Protein AF-A0A1I4XUY2-F1 (afdb_monomer)

Foldseek 3Di:
DDPPPCVVVVVVVVVVVVVVVVVPPPPPPDDDQPDPPRLLLKDAPPAAPPDDDDPPRDPLNVVLVVPADHDYPPDDPVNRVVRRVSSCVSLVVQVWDKDADPPADPVRNHRIITRHDDPPVPSPPPDDDDDDDD

Nearest PDB structures (foldseek):
  5opz-assembly2_B  TM=4.445E-01  e=5.595E+00  Serratia marcescens
  6i6l-assembly1_B  TM=3.959E-01  e=5.967E+00  Papaver somniferum

Structure (mmCIF, N/CA/C/O backbone):
data_AF-A0A1I4XUY2-F1
#
_entry.id   AF-A0A1I4XUY2-F1
#
loop_
_atom_site.group_PDB
_atom_site.id
_atom_site.type_symbol
_atom_site.label_atom_id
_atom_site.label_alt_id
_atom_site.label_comp_id
_atom_site.label_asym_id
_atom_site.label_entity_id
_atom_site.label_seq_id
_atom_site.pdbx_PDB_ins_code
_atom_site.Cartn_x
_atom_site.Cartn_y
_atom_site.Cartn_z
_atom_site.occupancy
_atom_site.B_iso_or_equiv
_atom_site.auth_seq_id
_atom_site.auth_comp_id
_atom_site.auth_asym_id
_atom_site.auth_atom_id
_atom_site.pdbx_PDB_model_num
ATOM 1 N N . MET A 1 1 ? 61.054 -4.136 -45.890 1.00 41.22 1 MET A N 1
ATOM 2 C CA . MET A 1 1 ? 59.583 -4.195 -46.023 1.00 41.22 1 MET A CA 1
ATOM 3 C C . MET A 1 1 ? 58.984 -4.149 -44.626 1.00 41.22 1 MET A C 1
ATOM 5 O O . MET A 1 1 ? 58.900 -5.176 -43.972 1.00 41.22 1 MET A O 1
ATOM 9 N N . THR A 1 2 ? 58.672 -2.959 -44.117 1.00 45.72 2 THR A N 1
ATOM 10 C CA . THR A 1 2 ? 58.029 -2.781 -42.808 1.00 45.72 2 THR A CA 1
ATOM 11 C C . THR A 1 2 ? 56.551 -2.488 -43.037 1.00 45.72 2 THR A C 1
ATOM 13 O O . THR A 1 2 ? 56.183 -1.469 -43.611 1.00 45.72 2 THR A O 1
ATOM 16 N N . SER A 1 3 ? 55.710 -3.448 -42.653 1.00 52.09 3 SER A N 1
ATOM 17 C CA . SER A 1 3 ? 54.253 -3.369 -42.738 1.00 52.09 3 SER A CA 1
ATOM 18 C C . SER A 1 3 ? 53.730 -2.397 -41.673 1.00 52.09 3 SER A C 1
ATOM 20 O O . SER A 1 3 ? 53.551 -2.765 -40.517 1.00 52.09 3 SER A O 1
ATOM 22 N N . THR A 1 4 ? 53.539 -1.130 -42.043 1.00 57.25 4 THR A N 1
ATOM 23 C CA . THR A 1 4 ? 52.985 -0.057 -41.189 1.00 57.25 4 THR A CA 1
ATOM 24 C C . THR A 1 4 ? 51.478 0.159 -41.394 1.00 57.25 4 THR A C 1
ATOM 26 O O . THR A 1 4 ? 50.910 1.112 -40.868 1.00 57.25 4 THR A O 1
ATOM 29 N N . GLY A 1 5 ? 50.799 -0.728 -42.128 1.00 55.88 5 GLY A N 1
ATOM 30 C CA . GLY A 1 5 ? 49.399 -0.547 -42.539 1.00 55.88 5 GLY A CA 1
ATOM 31 C C . GLY A 1 5 ? 48.328 -0.934 -41.511 1.00 55.88 5 GLY A C 1
ATOM 32 O O . GLY A 1 5 ? 47.151 -0.718 -41.770 1.00 55.88 5 GLY A O 1
ATOM 33 N N . ILE A 1 6 ? 48.698 -1.514 -40.364 1.00 56.50 6 ILE A N 1
ATOM 34 C CA . ILE A 1 6 ? 47.723 -2.090 -39.414 1.00 56.50 6 ILE A CA 1
ATOM 35 C C . ILE A 1 6 ? 47.430 -1.141 -38.239 1.00 56.50 6 ILE A C 1
ATOM 37 O O . ILE A 1 6 ? 46.351 -1.192 -37.657 1.00 56.50 6 ILE A O 1
ATOM 41 N N . LEU A 1 7 ? 48.340 -0.212 -37.926 1.00 54.12 7 LEU A N 1
ATOM 42 C CA . LEU A 1 7 ? 48.258 0.650 -36.740 1.00 54.12 7 LEU A CA 1
ATOM 43 C C . LEU A 1 7 ? 47.060 1.635 -36.694 1.00 54.12 7 LEU A C 1
ATOM 45 O O . LEU A 1 7 ? 46.511 1.809 -35.605 1.00 54.12 7 LEU A O 1
ATOM 49 N N . PRO A 1 8 ? 46.585 2.252 -37.801 1.00 57.47 8 PRO A N 1
ATOM 50 C CA . PRO A 1 8 ? 45.474 3.208 -37.730 1.00 57.47 8 PRO A CA 1
ATOM 51 C C . PRO A 1 8 ? 44.093 2.541 -37.613 1.00 57.47 8 PRO A C 1
ATOM 53 O O . PRO A 1 8 ? 43.115 3.219 -37.313 1.00 57.47 8 PRO A O 1
ATOM 56 N N . LEU A 1 9 ? 43.998 1.222 -37.820 1.00 56.19 9 LEU A N 1
ATOM 57 C CA . LEU A 1 9 ? 42.738 0.469 -37.745 1.00 56.19 9 LEU A CA 1
ATOM 58 C C . LEU A 1 9 ? 42.398 0.009 -36.321 1.00 56.19 9 LEU A C 1
ATOM 60 O O . LEU A 1 9 ? 41.247 -0.307 -36.029 1.00 56.19 9 LEU A O 1
ATOM 64 N N . ILE A 1 10 ? 43.381 0.007 -35.420 1.00 62.19 10 ILE A N 1
ATOM 65 C CA . ILE A 1 10 ? 43.225 -0.491 -34.048 1.00 62.19 10 ILE A CA 1
ATOM 66 C C . ILE A 1 10 ? 42.488 0.542 -33.178 1.00 62.19 10 ILE A C 1
ATOM 68 O O . ILE A 1 10 ? 41.636 0.184 -32.369 1.00 62.19 10 ILE A O 1
ATOM 72 N N . ALA A 1 11 ? 42.758 1.834 -33.383 1.00 65.94 11 ALA A N 1
ATOM 73 C CA . ALA A 1 11 ? 42.144 2.924 -32.626 1.00 65.94 11 ALA A CA 1
ATOM 74 C C . ALA A 1 11 ? 40.607 3.032 -32.789 1.00 65.94 11 ALA A C 1
ATOM 76 O O . ALA A 1 11 ? 39.919 3.061 -31.766 1.00 65.94 11 ALA A O 1
ATOM 77 N N . PRO A 1 12 ? 40.024 3.046 -34.011 1.00 68.25 12 PRO A N 1
ATOM 78 C CA . PRO A 1 12 ? 38.569 3.083 -34.167 1.00 68.25 12 PRO A CA 1
ATOM 79 C C . P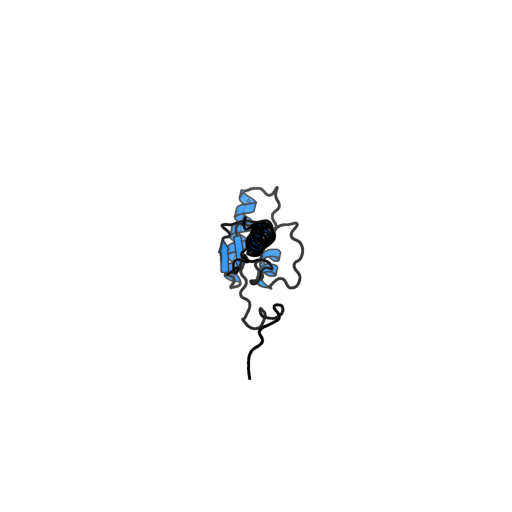RO A 1 12 ? 37.904 1.778 -33.712 1.00 68.25 12 PRO A C 1
ATOM 81 O O . PRO A 1 12 ? 36.771 1.811 -33.241 1.00 68.25 12 PRO A O 1
ATOM 84 N N . LEU A 1 13 ? 38.613 0.645 -33.794 1.00 67.88 13 LEU A N 1
ATOM 85 C CA . LEU A 1 13 ? 38.117 -0.648 -33.328 1.00 67.88 13 LEU A CA 1
ATOM 86 C C . LEU A 1 13 ? 37.980 -0.678 -31.800 1.00 67.88 13 LEU A C 1
ATOM 88 O O . LEU A 1 13 ? 36.933 -1.064 -31.289 1.00 67.88 13 LEU A O 1
ATOM 92 N N . ILE A 1 14 ? 38.993 -0.206 -31.066 1.00 68.00 14 ILE A N 1
ATOM 93 C CA . ILE A 1 14 ? 38.928 -0.096 -29.601 1.00 68.00 14 ILE A CA 1
ATOM 94 C C . ILE A 1 14 ? 37.835 0.899 -29.184 1.00 68.00 14 ILE A C 1
ATOM 96 O O . ILE A 1 14 ? 37.079 0.621 -28.254 1.00 68.00 14 ILE A O 1
ATOM 100 N N . LEU A 1 15 ? 37.700 2.027 -29.891 1.00 64.12 15 LEU A N 1
ATOM 101 C CA . LEU A 1 15 ? 36.660 3.018 -29.608 1.00 64.12 15 LEU A CA 1
ATOM 102 C C . LEU A 1 15 ? 35.252 2.441 -29.837 1.00 64.12 15 LEU A C 1
ATOM 104 O O . LEU A 1 15 ? 34.385 2.604 -28.983 1.00 64.12 15 LEU A O 1
ATOM 108 N N . ALA A 1 16 ? 35.035 1.709 -30.932 1.00 64.75 16 ALA A N 1
ATOM 109 C CA . ALA A 1 16 ? 33.763 1.045 -31.212 1.00 64.75 16 ALA A CA 1
ATOM 110 C C . ALA A 1 16 ? 33.402 0.004 -30.138 1.00 64.75 16 ALA A C 1
ATOM 112 O O . ALA A 1 16 ? 32.264 -0.014 -29.672 1.00 64.75 16 ALA A O 1
ATOM 113 N N . ILE A 1 17 ? 34.378 -0.800 -29.693 1.00 61.97 17 ILE A N 1
ATOM 114 C CA . ILE A 1 17 ? 34.185 -1.804 -28.634 1.00 61.97 17 ILE A CA 1
ATOM 115 C C . ILE A 1 17 ? 33.808 -1.128 -27.305 1.00 61.97 17 ILE A C 1
ATOM 117 O O . ILE A 1 17 ? 32.891 -1.583 -26.615 1.00 61.97 17 ILE A O 1
ATOM 121 N N . MET A 1 18 ? 34.458 -0.010 -26.966 1.00 60.44 18 MET A N 1
ATOM 122 C CA . MET A 1 18 ? 34.134 0.751 -25.757 1.00 60.44 18 MET A CA 1
ATOM 123 C C . MET A 1 18 ? 32.737 1.382 -25.837 1.00 60.44 18 MET A C 1
ATOM 125 O O . MET A 1 18 ? 31.986 1.274 -24.873 1.00 60.44 18 MET A O 1
ATOM 129 N N . LEU A 1 19 ? 32.326 1.962 -26.975 1.00 58.81 19 LEU A N 1
ATOM 130 C CA . LEU A 1 19 ? 30.971 2.518 -27.129 1.00 58.81 19 LEU A CA 1
ATOM 131 C C . LEU A 1 19 ? 29.868 1.455 -26.987 1.00 58.81 19 LEU A C 1
ATOM 133 O O . LEU A 1 19 ? 28.831 1.737 -26.386 1.00 58.81 19 LEU A O 1
ATOM 137 N N . THR A 1 20 ? 30.085 0.227 -27.470 1.00 56.94 20 THR A N 1
ATOM 138 C CA . THR A 1 20 ? 29.123 -0.873 -27.272 1.00 56.94 20 THR A CA 1
ATOM 139 C C . THR A 1 20 ? 29.013 -1.333 -25.818 1.00 56.94 20 THR A C 1
ATOM 141 O O . THR A 1 20 ? 27.939 -1.765 -25.404 1.00 56.94 20 THR A O 1
ATOM 144 N N . ALA A 1 21 ? 30.074 -1.193 -25.016 1.00 55.91 21 ALA A N 1
ATOM 145 C CA . ALA A 1 21 ? 30.051 -1.563 -23.600 1.00 55.91 21 ALA A CA 1
ATOM 146 C C . ALA A 1 21 ? 29.217 -0.595 -22.733 1.00 55.91 21 ALA A C 1
ATOM 148 O O . ALA A 1 21 ? 28.693 -1.007 -21.701 1.00 55.91 21 ALA A O 1
ATOM 149 N N . PHE A 1 22 ? 29.039 0.664 -23.155 1.00 53.12 22 PHE A N 1
ATOM 150 C CA . PHE A 1 22 ? 28.240 1.655 -22.416 1.00 53.12 22 PHE A CA 1
ATOM 151 C C . PHE A 1 22 ? 26.748 1.665 -22.780 1.00 53.12 22 PHE A C 1
ATOM 153 O O . PHE A 1 22 ? 25.941 2.164 -21.998 1.00 53.12 22 PHE A O 1
ATOM 160 N N . ALA A 1 23 ? 26.353 1.120 -23.935 1.00 53.19 23 ALA A N 1
ATOM 161 C CA . ALA A 1 23 ? 24.959 1.159 -24.392 1.00 53.19 23 ALA A CA 1
ATOM 162 C C . ALA A 1 23 ? 24.071 0.055 -23.787 1.00 53.19 23 ALA A C 1
ATOM 164 O O . ALA A 1 23 ? 22.848 0.169 -23.807 1.00 53.19 23 ALA A O 1
ATOM 165 N N . ALA A 1 24 ? 24.663 -0.992 -23.207 1.00 50.22 24 ALA A N 1
ATOM 166 C CA . ALA A 1 24 ? 23.935 -2.057 -22.523 1.00 50.22 24 ALA A CA 1
ATOM 167 C C . ALA A 1 24 ? 23.748 -1.737 -21.031 1.00 50.22 24 ALA A C 1
ATOM 169 O O . ALA A 1 24 ? 24.076 -2.541 -20.158 1.00 50.22 24 ALA A O 1
ATOM 170 N N . VAL A 1 25 ? 23.210 -0.556 -20.711 1.00 53.12 25 VAL A N 1
ATOM 171 C CA . VAL A 1 25 ? 22.606 -0.360 -19.390 1.00 53.12 25 VAL A CA 1
ATOM 172 C C . VAL A 1 25 ? 21.326 -1.182 -19.411 1.00 53.12 25 VAL A C 1
ATOM 174 O O . VAL A 1 25 ? 20.314 -0.755 -19.961 1.00 53.12 25 VAL A O 1
ATOM 177 N N . ALA A 1 26 ? 21.418 -2.412 -18.910 1.00 53.91 26 ALA A N 1
ATOM 178 C CA . ALA A 1 26 ? 20.317 -3.351 -18.818 1.00 53.91 26 ALA A CA 1
ATOM 179 C C . ALA A 1 26 ? 19.081 -2.646 -18.243 1.00 53.91 26 ALA A C 1
ATOM 181 O O . ALA A 1 26 ? 19.008 -2.356 -17.047 1.00 53.91 26 ALA A O 1
ATOM 182 N N . GLN A 1 27 ? 18.094 -2.381 -19.099 1.00 49.56 27 GLN A N 1
ATOM 183 C CA . GLN A 1 27 ? 16.722 -2.227 -18.654 1.00 49.56 27 GLN A CA 1
ATOM 184 C C . GLN A 1 27 ? 16.329 -3.610 -18.149 1.00 49.56 27 GLN A C 1
ATOM 186 O O . GLN A 1 27 ? 15.913 -4.467 -18.923 1.00 49.56 27 GLN A O 1
ATOM 191 N N . ALA A 1 28 ? 16.575 -3.884 -16.868 1.00 55.09 28 ALA A N 1
ATOM 192 C CA . ALA A 1 28 ? 15.962 -5.034 -16.233 1.00 55.09 28 ALA A CA 1
ATOM 193 C C . ALA A 1 28 ? 14.461 -4.908 -16.506 1.00 55.09 28 ALA A C 1
ATOM 195 O O . ALA A 1 28 ? 13.870 -3.890 -16.136 1.00 55.09 28 ALA A O 1
ATOM 196 N N . GLU A 1 29 ? 13.870 -5.883 -17.203 1.00 63.16 29 GLU A N 1
ATOM 197 C CA . GLU A 1 29 ? 12.421 -5.978 -17.337 1.00 63.16 29 GLU A CA 1
ATOM 198 C C . GLU A 1 29 ? 11.857 -5.987 -15.918 1.00 63.16 29 GLU A C 1
ATOM 200 O O . GLU A 1 29 ? 11.960 -6.971 -15.180 1.00 63.16 29 GLU A O 1
ATOM 205 N N . CYS A 1 30 ? 11.358 -4.832 -15.480 1.00 74.00 30 CYS A N 1
ATOM 206 C CA . CYS A 1 30 ? 10.825 -4.707 -14.145 1.00 74.00 30 CYS A CA 1
ATOM 207 C C . CYS A 1 30 ? 9.494 -5.452 -14.135 1.00 74.00 30 CYS A C 1
ATOM 209 O O . CYS A 1 30 ? 8.509 -5.002 -14.717 1.00 74.00 30 CYS A O 1
ATOM 211 N N . SER A 1 31 ? 9.489 -6.623 -13.504 1.00 77.88 31 SER A N 1
ATOM 212 C CA . SER A 1 31 ? 8.298 -7.442 -13.327 1.00 77.88 31 SER A CA 1
ATOM 213 C C . SER A 1 31 ? 7.700 -7.211 -11.937 1.00 77.88 31 SER A C 1
ATOM 215 O O . SER A 1 31 ? 8.404 -7.159 -10.928 1.00 77.88 31 SER A O 1
ATOM 217 N N . GLY A 1 32 ? 6.374 -7.067 -11.882 1.00 85.31 32 GLY A N 1
ATOM 218 C CA . GLY A 1 32 ? 5.620 -6.876 -10.642 1.00 85.31 32 GLY A CA 1
ATOM 219 C C . GLY A 1 32 ? 5.069 -5.461 -10.454 1.00 85.31 32 GLY A C 1
ATOM 220 O O . GLY A 1 32 ? 4.931 -4.690 -11.398 1.00 85.31 32 GLY A O 1
ATOM 221 N N . CYS A 1 33 ? 4.686 -5.145 -9.214 1.00 88.38 33 CYS A N 1
ATOM 222 C CA . CYS A 1 33 ? 3.964 -3.909 -8.896 1.00 88.38 33 CYS A CA 1
ATOM 223 C C . CYS A 1 33 ? 4.854 -2.745 -8.439 1.00 88.38 33 CYS A C 1
ATOM 225 O O . CYS A 1 33 ? 4.423 -1.599 -8.503 1.00 88.38 33 CYS A O 1
ATOM 227 N N . LEU A 1 34 ? 6.076 -3.026 -7.978 1.00 89.88 34 LEU A N 1
ATOM 228 C CA . LEU A 1 34 ? 7.033 -2.029 -7.475 1.00 89.88 34 LEU A CA 1
ATOM 229 C C . LEU A 1 34 ? 7.961 -1.544 -8.595 1.00 89.88 34 LEU A C 1
ATOM 231 O O . LEU A 1 34 ? 9.180 -1.477 -8.432 1.00 89.88 34 LEU A O 1
ATOM 235 N N . CYS A 1 35 ? 7.364 -1.277 -9.751 1.00 88.62 35 CYS A N 1
ATOM 236 C CA . CYS A 1 35 ? 8.059 -0.865 -10.958 1.00 88.62 35 CYS A CA 1
ATOM 237 C C . CYS A 1 35 ? 7.778 0.595 -11.280 1.00 88.62 35 CYS A C 1
ATOM 239 O O . CYS A 1 35 ? 6.711 1.095 -10.901 1.00 88.62 35 CYS A O 1
ATOM 241 N N . PRO A 1 36 ? 8.703 1.258 -11.997 1.00 86.69 36 PRO A N 1
ATOM 242 C CA . PRO A 1 36 ? 8.493 2.626 -12.417 1.00 86.69 36 PRO A CA 1
ATOM 243 C C . PRO A 1 36 ? 7.151 2.824 -13.118 1.00 86.69 36 PRO A C 1
ATOM 245 O O . PRO A 1 36 ? 6.737 1.989 -13.924 1.00 86.69 36 PRO A O 1
ATOM 248 N N . GLY A 1 37 ? 6.455 3.905 -12.773 1.00 85.25 37 GLY A N 1
ATOM 249 C CA . GLY A 1 37 ? 5.113 4.202 -13.282 1.00 85.25 37 GLY A CA 1
ATOM 250 C C . GLY A 1 37 ? 3.970 3.515 -12.528 1.00 85.25 37 GLY A C 1
ATOM 251 O O . GLY A 1 37 ? 2.816 3.696 -12.900 1.00 85.25 37 GLY A O 1
ATOM 252 N N . ASN A 1 38 ? 4.258 2.762 -11.459 1.00 88.44 38 ASN A N 1
ATOM 253 C CA . ASN A 1 38 ? 3.258 2.167 -10.566 1.00 88.44 38 ASN A CA 1
ATOM 254 C C . ASN A 1 38 ? 2.130 1.408 -11.306 1.00 88.44 38 ASN A C 1
ATOM 256 O O . ASN A 1 38 ? 0.949 1.755 -11.188 1.00 88.44 38 ASN A O 1
ATOM 260 N N . PRO A 1 39 ? 2.460 0.331 -12.045 1.00 87.56 39 PRO A N 1
ATOM 261 C CA . PRO A 1 39 ? 1.511 -0.346 -12.934 1.00 87.56 39 PRO A CA 1
ATOM 262 C C . PRO A 1 39 ? 0.321 -0.983 -12.201 1.00 87.56 39 PRO A C 1
ATOM 264 O O . PRO A 1 39 ? -0.726 -1.222 -12.795 1.00 87.56 39 PRO A O 1
ATOM 267 N N . CYS A 1 40 ? 0.456 -1.255 -10.900 1.00 89.56 40 CYS A N 1
ATOM 268 C CA . CYS A 1 40 ? -0.617 -1.810 -10.074 1.00 89.56 40 CYS A CA 1
ATOM 269 C C . CYS A 1 40 ? -1.425 -0.743 -9.318 1.00 89.56 40 CYS A C 1
ATOM 271 O O . CYS A 1 40 ? -2.224 -1.110 -8.456 1.00 89.56 40 CYS A O 1
ATOM 273 N N . LYS A 1 41 ? -1.191 0.552 -9.587 1.00 90.81 41 LYS A N 1
ATOM 274 C CA . LYS A 1 41 ? -1.769 1.692 -8.856 1.00 90.81 41 LYS A CA 1
ATOM 275 C C . LYS A 1 41 ? -1.706 1.496 -7.331 1.00 90.81 41 LYS A C 1
ATOM 277 O O . LYS A 1 41 ? -2.688 1.686 -6.616 1.00 90.81 41 LYS A O 1
ATOM 282 N N . LEU A 1 42 ? -0.540 1.066 -6.845 1.00 91.94 42 LEU A N 1
ATOM 283 C CA . LEU A 1 42 ? -0.251 0.882 -5.429 1.00 91.94 42 LEU A CA 1
ATOM 284 C C . LEU A 1 42 ? -0.431 2.197 -4.669 1.00 91.94 42 LEU A C 1
ATOM 286 O O . LEU A 1 42 ? 0.020 3.243 -5.141 1.00 91.94 42 LEU A O 1
ATOM 290 N N . CYS A 1 43 ? -0.989 2.128 -3.463 1.00 91.94 43 CYS A N 1
ATOM 291 C CA . CYS A 1 43 ? -1.015 3.253 -2.530 1.00 91.94 43 CYS A CA 1
ATOM 292 C C . CYS A 1 43 ? -0.229 2.936 -1.247 1.00 91.94 43 CYS A C 1
ATOM 294 O O . CYS A 1 43 ? -0.328 1.820 -0.725 1.00 91.94 43 CYS A O 1
ATOM 296 N N . PRO A 1 44 ? 0.589 3.882 -0.748 1.00 93.94 44 PRO A N 1
ATOM 297 C CA . PRO A 1 44 ? 1.437 3.667 0.420 1.00 93.94 44 PRO A CA 1
ATOM 298 C C . PRO A 1 44 ? 0.617 3.544 1.708 1.00 93.94 44 PRO A C 1
ATOM 300 O O . PRO A 1 44 ? -0.352 4.277 1.908 1.00 93.94 44 PRO A O 1
ATOM 303 N N . LEU A 1 45 ? 1.052 2.654 2.605 1.00 94.25 45 LEU A N 1
ATOM 304 C CA . LEU A 1 45 ? 0.485 2.486 3.943 1.00 94.25 45 LEU A CA 1
ATOM 305 C C . LEU A 1 45 ? 1.544 2.805 5.025 1.00 94.25 45 LEU A C 1
ATOM 307 O O . LEU A 1 45 ? 2.686 2.343 4.899 1.00 94.25 45 LEU A O 1
ATOM 311 N N . PRO A 1 46 ? 1.189 3.545 6.095 1.00 93.94 46 PRO A N 1
ATOM 312 C CA . PRO A 1 46 ? -0.086 4.236 6.282 1.00 93.94 46 PRO A CA 1
ATOM 313 C C . PRO A 1 46 ? -0.200 5.482 5.382 1.00 93.94 46 PRO A C 1
ATOM 315 O O . PRO A 1 46 ? 0.814 5.965 4.866 1.00 93.94 46 PRO A O 1
ATOM 318 N N . PRO A 1 47 ? -1.409 6.039 5.195 1.00 92.38 47 PRO A N 1
ATOM 319 C CA . PRO A 1 47 ? -1.590 7.238 4.392 1.00 92.38 47 PRO A CA 1
ATOM 320 C C . PRO A 1 47 ? -0.918 8.446 5.056 1.00 92.38 47 PRO A C 1
ATOM 322 O O . PRO A 1 47 ? -1.125 8.727 6.237 1.00 92.38 47 PRO A O 1
ATOM 325 N N . ALA A 1 48 ? -0.107 9.175 4.293 1.00 91.00 48 ALA A N 1
ATOM 326 C CA . ALA A 1 48 ? 0.632 10.325 4.802 1.00 91.00 48 ALA A CA 1
ATOM 327 C C . ALA A 1 48 ? -0.176 11.629 4.679 1.00 91.00 48 ALA A C 1
ATOM 329 O O . ALA A 1 48 ? -0.825 11.866 3.660 1.00 91.00 48 ALA A O 1
ATOM 330 N N . LYS A 1 49 ? -0.068 12.526 5.672 1.00 86.88 49 LYS A N 1
ATOM 331 C CA . LYS A 1 49 ? -0.716 13.857 5.670 1.00 86.88 49 LYS A CA 1
ATOM 332 C C . LYS A 1 49 ? -0.352 14.709 4.452 1.00 86.88 49 LYS A C 1
ATOM 334 O O . LYS A 1 49 ? -1.193 15.445 3.955 1.00 86.88 49 LYS A O 1
ATOM 339 N N . ASN A 1 50 ? 0.881 14.580 3.965 1.00 80.88 50 ASN A N 1
ATOM 340 C CA . ASN A 1 50 ? 1.422 15.389 2.869 1.00 80.88 50 ASN A CA 1
ATOM 341 C C . ASN A 1 50 ? 1.469 14.623 1.537 1.00 80.88 50 ASN A C 1
ATOM 343 O O . ASN A 1 50 ? 2.221 14.997 0.638 1.00 80.88 50 ASN A O 1
ATOM 347 N N . ALA A 1 51 ? 0.733 13.514 1.419 1.00 78.75 51 ALA A N 1
ATOM 348 C CA . ALA A 1 51 ? 0.680 12.769 0.170 1.00 78.75 51 ALA A CA 1
ATOM 349 C C . ALA A 1 51 ? 0.038 13.636 -0.921 1.00 78.75 51 ALA A C 1
ATOM 351 O O . ALA A 1 51 ? -1.060 14.170 -0.740 1.00 78.75 51 ALA A O 1
ATOM 352 N N . SER A 1 52 ? 0.728 13.772 -2.054 1.00 75.00 52 SER A N 1
ATOM 353 C CA . SER A 1 52 ? 0.156 14.450 -3.215 1.00 75.00 52 SER A CA 1
ATOM 354 C C . SER A 1 52 ? -1.065 13.668 -3.713 1.00 75.00 52 SER A C 1
ATOM 356 O O . SER A 1 52 ? -1.005 12.436 -3.761 1.00 75.00 52 SER A O 1
ATOM 358 N N . PRO A 1 53 ? -2.171 14.343 -4.074 1.00 66.00 53 PRO A N 1
ATOM 359 C CA . PRO A 1 53 ? -3.300 13.688 -4.716 1.00 66.00 53 PRO A CA 1
ATOM 360 C C . PRO A 1 53 ? -2.829 12.983 -5.988 1.00 66.00 53 PRO A C 1
ATOM 362 O O . PRO A 1 53 ? -2.219 13.611 -6.852 1.00 66.00 53 PRO A O 1
ATOM 365 N N . VAL A 1 54 ? -3.098 11.683 -6.094 1.00 74.12 54 VAL A N 1
ATOM 366 C CA . VAL A 1 54 ? -2.803 10.918 -7.306 1.00 74.12 54 VAL A CA 1
ATOM 367 C C . VAL A 1 54 ? -4.034 11.001 -8.212 1.00 74.12 54 VAL A C 1
ATOM 369 O O . VAL A 1 54 ? -5.133 10.668 -7.758 1.00 74.12 54 VAL A O 1
ATOM 372 N N . PRO A 1 55 ? -3.900 11.465 -9.467 1.00 68.19 55 PRO A N 1
ATOM 373 C CA . PRO A 1 55 ? -4.988 11.396 -10.434 1.00 68.19 55 PRO A CA 1
ATOM 374 C C . PRO A 1 55 ? -5.452 9.944 -10.592 1.00 68.19 55 PRO A C 1
ATOM 376 O O . PRO A 1 55 ? -4.627 9.038 -10.674 1.00 68.19 55 PRO A O 1
ATOM 379 N N . GLU A 1 56 ? -6.767 9.719 -10.617 1.00 77.25 56 GLU A N 1
ATOM 380 C CA . GLU A 1 56 ? -7.359 8.379 -10.774 1.00 77.25 56 GLU A CA 1
ATOM 381 C C . GLU A 1 56 ? -6.938 7.346 -9.712 1.00 77.25 56 GLU A C 1
ATOM 383 O O . GLU A 1 56 ? -6.768 6.153 -10.004 1.00 77.25 56 GLU A O 1
ATOM 388 N N . GLU A 1 57 ? -6.766 7.805 -8.470 1.00 83.25 57 GLU A N 1
ATOM 389 C CA . GLU A 1 57 ? -6.523 6.932 -7.326 1.00 83.25 57 GLU A CA 1
ATOM 390 C C . GLU A 1 57 ? -7.640 5.866 -7.213 1.00 83.25 57 GLU A C 1
ATOM 392 O O . GLU A 1 57 ? -8.823 6.215 -7.223 1.00 83.25 57 GLU A O 1
ATOM 397 N N . PRO A 1 58 ? -7.304 4.565 -7.108 1.00 89.50 58 PRO A N 1
ATOM 398 C CA . PRO A 1 58 ? -8.305 3.506 -6.995 1.00 89.50 58 PRO A CA 1
ATOM 399 C C . PRO A 1 58 ? -9.204 3.668 -5.765 1.00 89.50 58 PRO A C 1
ATOM 401 O O . PRO A 1 58 ? -8.736 4.064 -4.695 1.00 89.50 58 PRO A O 1
ATOM 404 N N . ASP A 1 59 ? -10.473 3.261 -5.877 1.00 89.94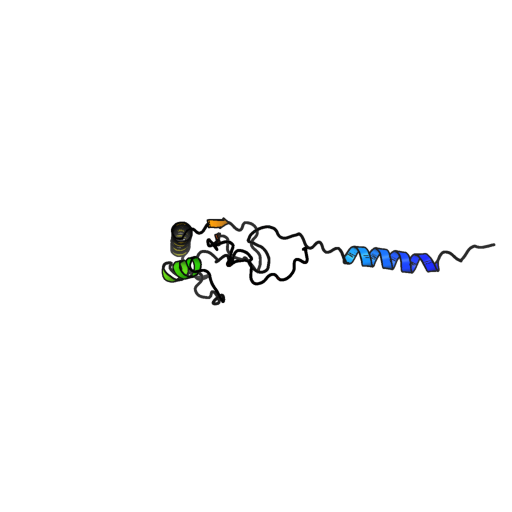 59 ASP A N 1
ATOM 405 C CA . ASP A 1 59 ? -11.476 3.415 -4.810 1.00 89.94 59 ASP A CA 1
ATOM 406 C C . ASP A 1 59 ? -11.018 2.859 -3.456 1.00 89.94 59 ASP A C 1
ATOM 408 O O . ASP A 1 59 ? -11.294 3.442 -2.408 1.00 89.94 59 ASP A O 1
ATOM 412 N N . THR A 1 60 ? -10.298 1.733 -3.452 1.00 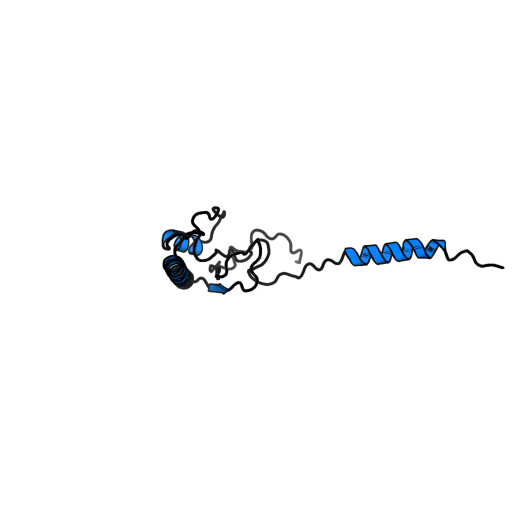91.19 60 THR A N 1
ATOM 413 C CA . THR A 1 60 ? -9.741 1.148 -2.224 1.00 91.19 60 THR A CA 1
ATOM 414 C C . THR A 1 60 ? -8.777 2.108 -1.528 1.00 91.19 60 THR A C 1
ATOM 416 O O . THR A 1 60 ? -8.867 2.288 -0.317 1.00 91.19 60 THR A O 1
ATOM 419 N N . CYS A 1 61 ? -7.898 2.771 -2.276 1.00 91.19 61 CYS A N 1
ATOM 420 C CA . CYS A 1 61 ? -6.929 3.718 -1.732 1.00 91.19 61 CYS A CA 1
ATOM 421 C C . CYS A 1 61 ? -7.621 4.981 -1.185 1.00 91.19 61 CYS A C 1
ATOM 423 O O . CYS A 1 61 ? -7.336 5.405 -0.060 1.00 91.19 61 CYS A O 1
ATOM 425 N N . LEU A 1 62 ? -8.644 5.479 -1.892 1.00 90.81 62 LEU A N 1
ATOM 426 C CA . LEU A 1 62 ? -9.496 6.574 -1.415 1.00 90.81 62 LEU A CA 1
ATOM 427 C C . LEU A 1 62 ? -10.198 6.226 -0.095 1.00 90.81 62 LEU A C 1
ATOM 429 O O . LEU A 1 62 ? -10.177 7.015 0.851 1.00 90.81 62 LEU A O 1
ATOM 433 N N . LYS A 1 63 ? -10.782 5.027 0.008 1.00 91.44 63 LYS A N 1
ATOM 434 C CA . LYS A 1 63 ? -11.445 4.563 1.237 1.00 91.44 63 LYS A CA 1
ATOM 435 C C . LYS A 1 63 ? -10.476 4.454 2.411 1.00 91.44 63 LYS A C 1
ATOM 437 O O . LYS A 1 63 ? -10.840 4.841 3.521 1.00 91.44 63 LYS A O 1
ATOM 442 N N . ILE A 1 64 ? -9.253 3.969 2.183 1.00 92.88 64 ILE A N 1
ATOM 443 C CA . ILE A 1 64 ? -8.214 3.914 3.221 1.00 92.88 64 ILE A CA 1
ATOM 444 C C . ILE A 1 64 ? -7.889 5.336 3.696 1.00 92.88 64 ILE A C 1
ATOM 446 O O . ILE A 1 64 ? -7.959 5.594 4.895 1.00 92.88 64 ILE A O 1
ATOM 450 N N . ARG A 1 65 ? -7.632 6.287 2.783 1.00 90.62 65 ARG A N 1
ATOM 451 C CA . ARG A 1 65 ? -7.375 7.698 3.139 1.00 90.62 65 ARG A CA 1
ATOM 452 C C . ARG A 1 65 ? -8.508 8.340 3.943 1.00 90.62 65 ARG A C 1
ATOM 454 O O . ARG A 1 65 ? -8.235 9.178 4.793 1.00 90.62 65 ARG A O 1
ATOM 461 N N . GLN A 1 66 ? -9.760 7.968 3.681 1.00 90.12 66 GLN A N 1
ATOM 462 C CA . GLN A 1 66 ? -10.927 8.513 4.385 1.00 90.12 66 GLN A CA 1
ATOM 463 C C . GLN A 1 66 ? -11.152 7.895 5.774 1.00 90.12 66 GLN A C 1
ATOM 465 O O . GLN A 1 66 ? -11.712 8.547 6.651 1.00 90.12 66 GLN A O 1
ATOM 470 N N . ARG A 1 67 ? -10.766 6.630 5.982 1.00 91.56 67 ARG A N 1
ATOM 471 C CA . ARG A 1 67 ? -11.088 5.866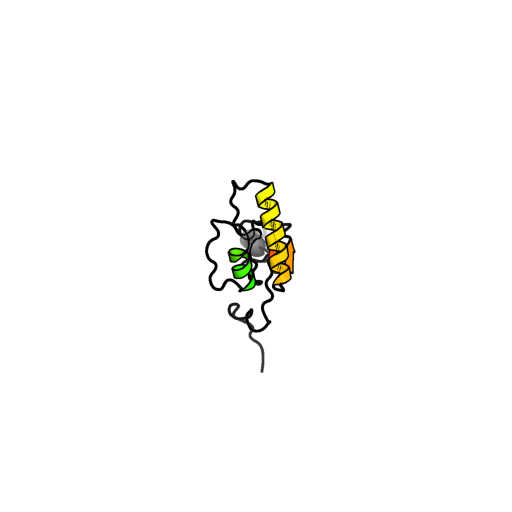 7.206 1.00 91.56 67 ARG A CA 1
ATOM 472 C C . ARG A 1 67 ? -9.928 5.734 8.185 1.00 91.56 67 ARG A C 1
ATOM 474 O O . ARG A 1 67 ? -10.141 5.408 9.362 1.00 91.56 67 ARG A O 1
ATOM 481 N N . VAL A 1 68 ? -8.709 5.937 7.705 1.00 93.62 68 VAL A N 1
ATOM 482 C CA . VAL A 1 68 ? -7.486 5.746 8.476 1.00 93.62 68 VAL A CA 1
ATOM 483 C C . VAL A 1 68 ? -6.891 7.097 8.885 1.00 93.62 68 VAL A C 1
ATOM 485 O O . VAL A 1 68 ? -6.815 8.002 8.055 1.00 93.62 68 VAL A O 1
ATOM 488 N N . PRO A 1 69 ? -6.426 7.241 10.142 1.00 91.31 69 PRO A N 1
ATOM 489 C CA . PRO A 1 69 ? -5.680 8.417 10.575 1.00 91.31 69 PRO A CA 1
ATOM 490 C C . PRO A 1 69 ? -4.436 8.670 9.714 1.00 91.31 69 PRO A C 1
ATOM 492 O O . PRO A 1 69 ? -3.575 7.801 9.574 1.00 91.31 69 PRO A O 1
ATOM 495 N N . LEU A 1 70 ? -4.320 9.882 9.171 1.00 92.31 70 LEU A N 1
ATOM 496 C CA . LEU A 1 70 ? -3.147 10.299 8.406 1.00 92.31 70 LEU A CA 1
ATOM 497 C C . LEU A 1 70 ? -1.922 10.443 9.318 1.00 92.31 70 LEU A C 1
ATOM 499 O O . LEU A 1 70 ? -1.994 11.118 10.348 1.00 92.31 70 LEU A O 1
ATOM 503 N N . VAL A 1 71 ? -0.780 9.905 8.894 1.00 92.75 71 VAL A N 1
ATOM 504 C CA . VAL A 1 71 ? 0.492 10.001 9.630 1.00 92.75 71 VAL A CA 1
ATOM 505 C C . VAL A 1 71 ? 1.425 11.054 9.028 1.00 92.75 71 VAL A C 1
ATOM 507 O O . VAL A 1 71 ? 1.326 11.410 7.853 1.00 92.75 71 VAL A O 1
ATOM 510 N N . SER A 1 72 ? 2.361 11.566 9.819 1.00 91.00 72 SER A N 1
ATOM 511 C CA . SER A 1 72 ? 3.490 12.373 9.349 1.00 91.00 72 SER A CA 1
ATOM 512 C C . SER A 1 72 ? 4.801 11.846 9.935 1.00 91.00 72 SER A C 1
ATOM 514 O O . SER A 1 72 ? 4.805 10.901 10.719 1.00 91.00 72 SER A O 1
ATOM 516 N N . ALA A 1 73 ? 5.925 12.461 9.560 1.00 85.56 73 ALA A N 1
ATOM 517 C CA . ALA A 1 73 ? 7.239 12.101 10.097 1.00 85.56 73 ALA A CA 1
ATOM 518 C C . ALA A 1 73 ? 7.355 12.289 11.624 1.00 85.56 73 ALA A C 1
ATOM 520 O O . ALA A 1 73 ? 8.217 11.672 12.237 1.00 85.56 73 ALA A O 1
ATOM 521 N N . ASN A 1 74 ? 6.484 13.113 12.220 1.00 89.19 74 ASN A N 1
ATOM 522 C CA . ASN A 1 74 ? 6.479 13.423 13.652 1.00 89.19 74 ASN A CA 1
ATOM 523 C C . ASN A 1 74 ? 5.348 12.709 14.411 1.00 89.19 74 ASN A C 1
ATOM 525 O O . ASN A 1 74 ? 5.095 13.044 15.564 1.00 89.19 74 ASN A O 1
ATOM 529 N N . THR A 1 75 ? 4.604 11.809 13.759 1.00 90.69 75 THR A N 1
ATOM 530 C CA . THR A 1 75 ? 3.578 11.010 14.439 1.00 90.69 75 THR A CA 1
ATOM 531 C C . THR A 1 75 ? 4.247 10.075 15.438 1.00 90.69 75 THR A C 1
ATOM 533 O O . THR A 1 75 ? 5.290 9.494 15.130 1.00 90.69 75 THR A O 1
ATOM 536 N N . ASP A 1 76 ? 3.642 9.939 16.617 1.00 94.62 76 ASP A N 1
ATOM 537 C CA . ASP A 1 76 ? 4.117 9.020 17.643 1.00 94.62 76 ASP A CA 1
ATOM 538 C C . ASP A 1 76 ? 4.213 7.583 17.084 1.00 94.62 76 ASP A C 1
ATOM 540 O O . ASP A 1 76 ? 3.363 7.189 16.274 1.00 94.62 76 ASP A O 1
ATOM 544 N N . PRO A 1 77 ? 5.237 6.792 17.453 1.00 93.38 77 PRO A N 1
ATOM 545 C CA . PRO A 1 77 ? 5.387 5.433 16.951 1.00 93.38 77 PRO A CA 1
ATOM 546 C C . PRO A 1 77 ? 4.140 4.564 17.151 1.00 93.38 77 PRO A C 1
ATOM 548 O O . PRO A 1 77 ? 3.754 3.855 16.221 1.00 93.38 77 PRO A O 1
ATOM 551 N N . ASP A 1 78 ? 3.475 4.643 18.304 1.00 94.88 78 ASP A N 1
ATOM 552 C CA . ASP A 1 78 ? 2.311 3.805 18.600 1.00 94.88 78 ASP A CA 1
ATOM 553 C C . ASP A 1 78 ? 1.123 4.192 17.713 1.00 94.88 78 ASP A C 1
ATOM 555 O O . ASP A 1 78 ? 0.460 3.332 17.125 1.00 94.88 78 ASP A O 1
ATOM 559 N N . GLU A 1 79 ? 0.908 5.495 17.513 1.00 94.38 79 GLU A N 1
ATOM 560 C CA . GLU A 1 79 ? -0.095 6.003 16.574 1.00 94.38 79 GLU A CA 1
ATOM 561 C C . GLU A 1 79 ? 0.227 5.619 15.124 1.00 94.38 79 GLU A C 1
ATOM 563 O O . GLU A 1 79 ? 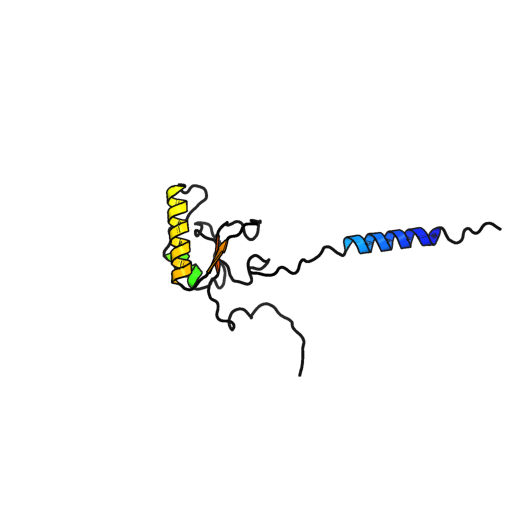-0.672 5.297 14.339 1.00 94.38 79 GLU A O 1
ATOM 568 N N . HIS A 1 80 ? 1.511 5.622 14.756 1.00 94.25 80 HIS A N 1
ATOM 569 C CA . HIS A 1 80 ? 1.961 5.207 13.435 1.00 94.25 80 HIS A CA 1
ATOM 570 C C . HIS A 1 80 ? 1.642 3.732 13.180 1.00 94.25 80 HIS A C 1
ATOM 572 O O . HIS A 1 80 ? 1.076 3.400 12.135 1.00 94.25 80 HIS A O 1
ATOM 578 N N . TYR A 1 81 ? 1.971 2.848 14.125 1.00 94.88 81 TYR A N 1
ATOM 579 C CA . TYR A 1 81 ? 1.696 1.418 13.996 1.00 94.88 81 TYR A CA 1
ATOM 580 C C . TYR A 1 81 ? 0.196 1.116 14.029 1.00 94.88 81 TYR A C 1
ATOM 582 O O . TYR A 1 81 ? -0.270 0.316 13.219 1.00 94.88 81 TYR A O 1
ATOM 590 N N . ALA A 1 82 ? -0.577 1.802 14.873 1.00 95.81 82 ALA A N 1
ATOM 591 C CA . ALA A 1 82 ? -2.032 1.670 14.895 1.00 95.81 82 ALA A CA 1
ATOM 592 C C . ALA A 1 82 ? -2.668 2.107 13.563 1.00 95.81 82 ALA A C 1
ATOM 594 O O . ALA A 1 82 ? -3.563 1.439 13.037 1.00 95.81 82 ALA A O 1
ATOM 595 N N . SER A 1 83 ? -2.186 3.207 12.974 1.00 95.31 83 SER A N 1
ATOM 596 C CA . SER A 1 83 ? -2.620 3.648 11.645 1.00 95.31 83 SER A CA 1
ATOM 597 C C . SER A 1 83 ? -2.224 2.644 10.558 1.00 95.31 83 SER A C 1
ATOM 599 O O . SER A 1 83 ? -3.050 2.309 9.703 1.00 95.31 83 SER A O 1
ATOM 601 N N . LEU A 1 84 ? -0.999 2.105 10.599 1.00 96.25 84 LEU A N 1
ATOM 602 C CA . LEU A 1 84 ? -0.535 1.085 9.657 1.00 96.25 84 LEU A CA 1
ATOM 603 C C . LEU A 1 84 ? -1.423 -0.163 9.694 1.00 96.25 84 LEU A C 1
ATOM 605 O O . LEU A 1 84 ? -1.885 -0.607 8.645 1.00 96.25 84 LEU A O 1
ATOM 609 N N . ASP A 1 85 ? -1.689 -0.701 10.881 1.00 96.38 85 ASP A N 1
ATOM 610 C CA . ASP A 1 85 ? -2.497 -1.909 11.053 1.00 96.38 85 ASP A CA 1
ATOM 611 C C . ASP A 1 85 ? -3.930 -1.699 10.542 1.00 96.38 85 ASP A C 1
ATOM 613 O O . ASP A 1 85 ? -4.446 -2.467 9.725 1.00 96.38 85 ASP A O 1
ATOM 617 N N . LYS A 1 86 ? -4.536 -0.556 10.887 1.00 96.88 86 LYS A N 1
ATOM 618 C CA . LYS A 1 86 ? -5.849 -0.165 10.361 1.00 96.88 86 LYS A CA 1
ATOM 619 C C . LYS A 1 86 ? -5.849 -0.008 8.837 1.00 96.88 86 LYS A C 1
ATOM 621 O O . LYS A 1 86 ? -6.828 -0.367 8.183 1.00 96.88 86 LYS A O 1
ATOM 626 N N . SER A 1 87 ? -4.758 0.497 8.263 1.00 95.94 87 SER A N 1
ATOM 627 C CA . SER A 1 87 ? -4.581 0.605 6.809 1.00 95.94 87 SER A CA 1
ATOM 628 C C . SER A 1 87 ? -4.540 -0.756 6.128 1.00 95.94 87 SER A C 1
ATOM 630 O O . SER A 1 87 ? -5.178 -0.945 5.094 1.00 95.94 87 SER A O 1
ATOM 632 N N . ILE A 1 88 ? -3.794 -1.698 6.707 1.00 96.06 88 ILE A N 1
ATOM 633 C CA . ILE A 1 88 ? -3.670 -3.072 6.217 1.00 96.06 88 ILE A CA 1
ATOM 634 C C . ILE A 1 88 ? -5.039 -3.757 6.262 1.00 96.06 88 ILE A C 1
ATOM 636 O O . ILE A 1 88 ? -5.481 -4.307 5.251 1.00 96.06 88 ILE A O 1
ATOM 640 N N . MET A 1 89 ? -5.753 -3.641 7.385 1.00 96.31 89 MET A N 1
ATOM 641 C CA . MET A 1 89 ? -7.106 -4.181 7.526 1.00 96.31 89 MET A CA 1
ATOM 642 C C . MET A 1 89 ? -8.078 -3.603 6.493 1.00 96.31 89 MET A C 1
ATOM 644 O O . MET A 1 89 ? -8.785 -4.362 5.832 1.00 96.31 89 MET A O 1
ATOM 648 N N . GLU A 1 90 ? -8.122 -2.279 6.305 1.00 96.06 90 GLU A N 1
ATOM 649 C CA . GLU A 1 90 ? -9.029 -1.675 5.321 1.00 96.06 90 GLU A CA 1
ATOM 650 C C . GLU A 1 90 ? -8.638 -2.012 3.874 1.00 96.06 90 GLU A C 1
ATOM 652 O O . GLU A 1 90 ? -9.531 -2.164 3.038 1.00 96.06 90 GLU A O 1
ATOM 657 N N . CYS A 1 91 ? -7.349 -2.193 3.566 1.00 96.00 91 CYS A N 1
ATOM 658 C CA . CYS A 1 91 ? -6.912 -2.671 2.253 1.00 96.00 91 CYS A CA 1
ATOM 659 C C . CYS A 1 91 ? -7.513 -4.044 1.933 1.00 96.00 91 CYS A C 1
ATOM 661 O O . CYS A 1 91 ? -8.229 -4.190 0.939 1.00 96.00 91 CYS A O 1
ATOM 663 N N . VAL A 1 92 ? -7.294 -5.017 2.821 1.00 95.44 92 VAL A N 1
ATOM 664 C CA . VAL A 1 92 ? -7.787 -6.391 2.654 1.00 95.44 92 VAL A CA 1
ATOM 665 C C . VAL A 1 92 ? -9.315 -6.426 2.647 1.00 95.44 92 VAL A C 1
ATOM 667 O O . VAL A 1 92 ? -9.925 -7.074 1.799 1.00 95.44 92 VAL A O 1
ATOM 670 N N . ARG A 1 93 ? -9.965 -5.660 3.532 1.00 94.50 93 ARG A N 1
ATOM 671 C CA . ARG A 1 93 ? -11.431 -5.570 3.615 1.00 94.50 93 ARG A CA 1
ATOM 672 C C . ARG A 1 93 ? -12.081 -5.074 2.322 1.00 94.50 93 ARG A C 1
ATOM 674 O O . ARG A 1 93 ? -13.211 -5.451 2.025 1.00 94.50 93 ARG A O 1
ATOM 681 N N . ASN A 1 94 ? -11.391 -4.228 1.561 1.00 93.62 94 ASN A N 1
ATOM 682 C CA . ASN A 1 94 ? -11.861 -3.725 0.269 1.00 93.62 94 ASN A CA 1
ATOM 683 C C . ASN A 1 94 ? -11.367 -4.577 -0.918 1.00 93.62 94 ASN A C 1
ATOM 685 O O . ASN A 1 94 ? -11.417 -4.118 -2.058 1.00 93.62 94 ASN A O 1
ATOM 689 N N . GLY A 1 95 ? -10.893 -5.801 -0.664 1.00 90.81 95 GLY A N 1
ATOM 690 C CA . GLY A 1 95 ? -10.444 -6.745 -1.688 1.00 90.81 95 GLY A CA 1
ATOM 691 C C . GLY A 1 95 ? -9.061 -6.444 -2.267 1.00 90.81 95 GLY A C 1
ATOM 692 O O . GLY A 1 95 ? -8.702 -7.016 -3.291 1.00 90.81 95 GLY A O 1
ATOM 693 N N . GLY A 1 96 ? -8.300 -5.533 -1.657 1.00 93.50 96 GLY A N 1
ATOM 694 C CA . GLY A 1 96 ? -6.904 -5.302 -2.008 1.00 93.50 96 GLY A CA 1
ATOM 695 C C . GLY A 1 96 ? -5.973 -6.352 -1.399 1.00 93.50 96 GLY A C 1
ATOM 696 O O . GLY A 1 96 ? -6.330 -7.057 -0.459 1.00 93.50 96 GLY A O 1
ATOM 697 N N . ASP A 1 97 ? -4.761 -6.421 -1.931 1.00 94.88 97 ASP A N 1
ATOM 698 C CA . ASP A 1 97 ? -3.665 -7.238 -1.413 1.00 94.88 97 ASP A CA 1
ATOM 699 C C . ASP A 1 97 ? -2.572 -6.338 -0.823 1.00 94.88 97 ASP A C 1
ATOM 701 O O . ASP A 1 97 ? -2.401 -5.196 -1.250 1.00 94.88 97 ASP A O 1
ATOM 705 N N . VAL A 1 98 ? -1.825 -6.816 0.166 1.00 95.69 98 VAL A N 1
ATOM 706 C CA . VAL A 1 98 ? -0.804 -6.015 0.851 1.00 95.69 98 VAL A CA 1
ATOM 707 C C . VAL A 1 98 ? 0.569 -6.420 0.343 1.00 95.69 98 VAL A C 1
ATOM 709 O O . VAL A 1 98 ? 1.044 -7.530 0.564 1.00 95.69 98 VAL A O 1
ATOM 712 N N . VAL A 1 99 ? 1.247 -5.482 -0.311 1.00 94.88 99 VAL A N 1
ATOM 713 C CA . VAL A 1 99 ? 2.588 -5.687 -0.856 1.00 94.88 99 VAL A CA 1
ATOM 714 C C . VAL A 1 99 ? 3.616 -5.126 0.116 1.00 94.88 99 VAL A C 1
ATOM 716 O O . VAL A 1 99 ? 3.638 -3.927 0.407 1.00 94.88 99 VAL A O 1
ATOM 719 N N . MET A 1 100 ? 4.512 -5.989 0.590 1.00 94.31 100 MET A N 1
ATOM 720 C CA . MET A 1 100 ? 5.668 -5.573 1.376 1.00 94.31 100 MET A CA 1
ATOM 721 C C . MET A 1 100 ? 6.821 -5.180 0.447 1.00 94.31 100 MET A C 1
ATOM 723 O O . MET A 1 100 ? 7.312 -5.984 -0.343 1.00 94.31 100 MET A O 1
ATOM 727 N N . ASN A 1 101 ? 7.283 -3.939 0.566 1.00 93.69 101 ASN A N 1
ATOM 728 C CA . ASN A 1 101 ? 8.428 -3.426 -0.164 1.00 93.69 101 ASN A CA 1
ATOM 729 C C . ASN A 1 101 ? 9.717 -3.565 0.656 1.00 93.69 101 ASN A C 1
ATOM 731 O O . ASN A 1 101 ? 10.051 -2.726 1.499 1.00 93.69 101 ASN A O 1
ATOM 735 N N . SER A 1 102 ? 10.478 -4.617 0.362 1.00 89.69 102 SER A N 1
ATOM 736 C CA . SER A 1 102 ? 11.804 -4.833 0.951 1.00 89.69 102 SER A CA 1
ATOM 737 C C . SER A 1 102 ? 12.886 -3.939 0.334 1.00 89.69 102 SER A C 1
ATOM 739 O O . SER A 1 102 ? 13.917 -3.713 0.964 1.00 89.69 102 SER A O 1
ATOM 741 N 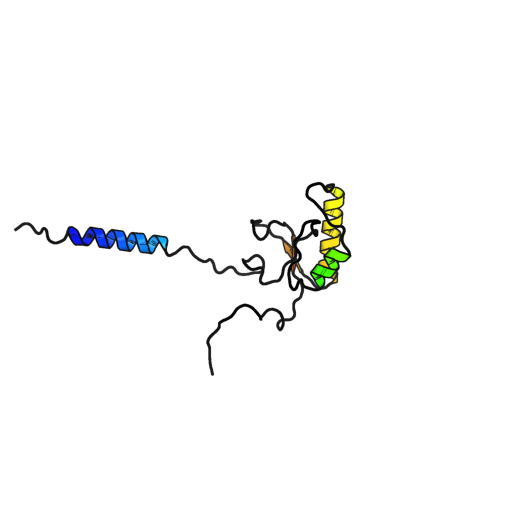N . ARG A 1 103 ? 12.670 -3.413 -0.881 1.00 87.31 103 ARG A N 1
ATOM 742 C CA . ARG A 1 103 ? 13.643 -2.616 -1.647 1.00 87.31 103 ARG A CA 1
ATOM 743 C C . ARG A 1 103 ? 13.152 -1.178 -1.819 1.00 87.31 103 ARG A C 1
ATOM 745 O O . ARG A 1 103 ? 12.845 -0.730 -2.921 1.00 87.31 103 ARG A O 1
ATOM 752 N N . ARG A 1 104 ? 13.074 -0.456 -0.700 1.00 89.94 104 ARG A N 1
ATOM 753 C CA . ARG A 1 104 ? 12.668 0.957 -0.673 1.00 89.94 104 ARG A CA 1
ATOM 754 C C . ARG A 1 104 ? 13.577 1.804 -1.56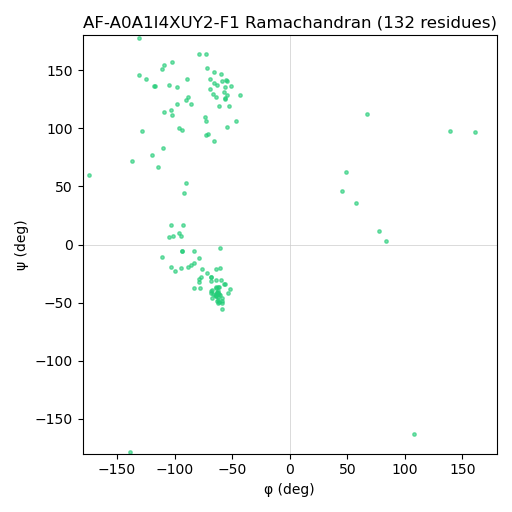0 1.00 89.94 104 ARG A C 1
ATOM 756 O O . ARG A 1 104 ? 14.799 1.717 -1.472 1.00 89.94 104 ARG A O 1
ATOM 763 N N . ASN A 1 105 ? 12.965 2.620 -2.407 1.00 88.50 105 ASN A N 1
ATOM 764 C CA . ASN A 1 105 ? 13.648 3.540 -3.310 1.00 88.50 105 ASN A CA 1
ATOM 765 C C . ASN A 1 105 ? 12.899 4.885 -3.328 1.00 88.50 105 ASN A C 1
ATOM 767 O O . ASN A 1 105 ? 11.927 5.064 -2.594 1.00 88.50 105 ASN A O 1
ATOM 771 N N . LYS A 1 106 ? 13.363 5.852 -4.126 1.00 88.00 106 LYS A N 1
ATOM 772 C CA . LYS A 1 106 ? 12.756 7.194 -4.163 1.00 88.00 106 LYS A CA 1
ATOM 773 C C . LYS A 1 106 ? 11.310 7.193 -4.674 1.00 88.00 106 LYS A C 1
ATOM 775 O O . LYS A 1 106 ? 10.534 8.036 -4.247 1.00 88.00 106 LYS A O 1
ATOM 780 N N . GLU A 1 107 ? 10.963 6.267 -5.564 1.00 86.69 107 GLU A N 1
ATOM 781 C CA . GLU A 1 107 ? 9.624 6.156 -6.151 1.00 86.69 107 GLU A CA 1
ATOM 782 C C . GLU A 1 107 ? 8.660 5.391 -5.235 1.00 86.69 107 GLU A C 1
ATOM 784 O O . GLU A 1 107 ? 7.509 5.780 -5.065 1.00 86.69 107 GLU A O 1
ATOM 789 N N . PHE A 1 108 ? 9.168 4.358 -4.561 1.00 90.50 108 PHE A N 1
ATOM 790 C CA . PHE A 1 108 ? 8.455 3.561 -3.574 1.00 90.50 108 PHE A CA 1
ATOM 791 C C . PHE A 1 108 ? 9.157 3.639 -2.204 1.00 90.50 108 PHE A C 1
ATOM 793 O O . PHE A 1 108 ? 9.828 2.683 -1.793 1.00 90.50 108 PHE A O 1
ATOM 800 N N . PRO A 1 109 ? 8.998 4.744 -1.451 1.00 90.56 109 PRO A N 1
ATOM 801 C CA . PRO A 1 109 ? 9.678 4.936 -0.167 1.00 90.56 109 PRO A CA 1
ATOM 802 C C . PRO A 1 109 ? 9.051 4.145 0.994 1.00 90.56 109 PRO A C 1
ATOM 804 O O . PRO A 1 109 ? 9.748 3.781 1.943 1.00 90.56 109 PRO A O 1
ATOM 807 N N . SER A 1 110 ? 7.750 3.851 0.938 1.00 91.69 110 SER A N 1
ATOM 808 C CA . SER A 1 110 ? 7.037 3.142 2.008 1.00 91.69 110 SER A CA 1
ATOM 809 C C . SER A 1 110 ? 7.405 1.660 2.081 1.00 91.69 110 SER A C 1
ATOM 811 O O . SER A 1 110 ? 7.778 1.042 1.084 1.00 91.69 110 SER A O 1
ATOM 813 N N . LYS A 1 111 ? 7.295 1.080 3.284 1.00 93.94 111 LYS A N 1
ATOM 814 C CA . LYS A 1 111 ? 7.527 -0.355 3.523 1.00 93.94 111 LYS A CA 1
ATOM 815 C C . LYS A 1 111 ? 6.328 -1.215 3.112 1.00 93.94 111 LYS A C 1
ATOM 817 O O . LYS A 1 111 ? 6.529 -2.345 2.687 1.00 93.94 111 LYS A O 1
ATOM 822 N N . HIS A 1 112 ? 5.108 -0.699 3.229 1.00 95.50 112 HIS A N 1
ATOM 823 C CA . HIS A 1 112 ? 3.889 -1.429 2.889 1.00 95.50 112 HIS A CA 1
ATOM 824 C C . HIS A 1 112 ? 3.066 -0.632 1.885 1.00 95.50 112 HIS A C 1
ATOM 826 O O . HIS A 1 112 ? 2.991 0.597 1.967 1.00 95.50 112 HIS A O 1
ATOM 832 N N . TYR A 1 113 ? 2.446 -1.349 0.957 1.00 95.50 113 TYR A N 1
ATOM 833 C CA . TYR A 1 113 ? 1.532 -0.804 -0.032 1.00 95.50 113 TYR A CA 1
ATOM 834 C C . TYR A 1 113 ? 0.257 -1.628 -0.073 1.00 95.50 113 TYR A C 1
ATOM 836 O O . TYR A 1 113 ? 0.301 -2.849 0.057 1.00 95.50 113 TYR A O 1
ATOM 844 N N . CYS A 1 114 ? -0.865 -0.964 -0.320 1.00 95.50 114 CYS A N 1
ATOM 845 C CA . CYS A 1 114 ? -2.073 -1.637 -0.754 1.00 95.50 114 CYS A CA 1
ATOM 846 C C . CYS A 1 114 ? -2.059 -1.744 -2.280 1.00 95.50 114 CYS A C 1
ATOM 848 O O . CYS A 1 114 ? -1.889 -0.742 -2.978 1.00 95.50 114 CYS A O 1
ATOM 850 N N . LYS A 1 115 ? -2.240 -2.961 -2.784 1.00 95.00 115 LYS A N 1
ATOM 851 C CA . LYS A 1 115 ? -2.499 -3.294 -4.179 1.00 95.00 115 LYS A CA 1
ATOM 852 C C . LYS A 1 115 ? -4.011 -3.437 -4.354 1.00 95.00 115 LYS A C 1
ATOM 854 O O . LYS A 1 115 ? -4.568 -4.470 -3.985 1.00 95.00 115 LYS A O 1
ATOM 859 N N . PRO A 1 116 ? -4.696 -2.422 -4.890 1.00 93.25 116 PRO A N 1
ATOM 860 C CA . PRO A 1 116 ? -6.132 -2.498 -5.100 1.00 93.25 116 PRO A CA 1
ATOM 861 C C . PRO A 1 116 ? -6.477 -3.561 -6.146 1.00 93.25 116 PRO A C 1
ATOM 863 O O . PRO A 1 116 ? -5.729 -3.791 -7.099 1.00 93.25 116 PRO A O 1
ATOM 866 N N . TYR A 1 117 ? -7.642 -4.191 -5.995 1.00 87.62 117 TYR A N 1
ATOM 867 C CA . TYR A 1 117 ? -8.190 -5.030 -7.051 1.00 87.62 117 TYR A CA 1
ATOM 868 C C . TYR A 1 117 ? -8.715 -4.141 -8.179 1.00 87.62 117 TYR A C 1
ATOM 870 O O . TYR A 1 117 ? -9.717 -3.443 -8.033 1.00 87.62 117 TYR A O 1
ATOM 878 N N . ILE A 1 118 ? -8.021 -4.162 -9.312 1.00 80.88 118 ILE A N 1
ATOM 879 C CA . ILE A 1 118 ? -8.429 -3.461 -10.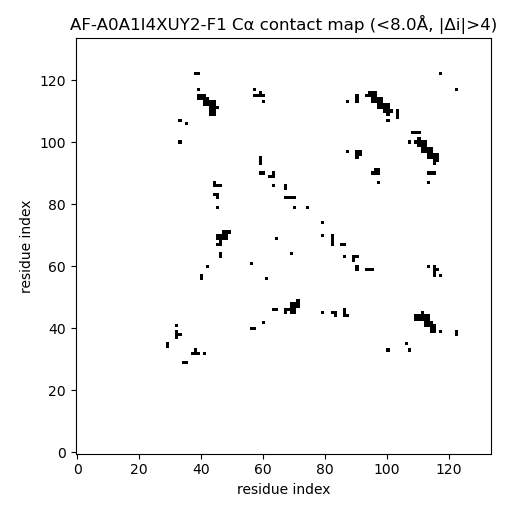526 1.00 80.88 118 ILE A CA 1
ATOM 880 C C . ILE A 1 118 ? -8.864 -4.538 -11.509 1.00 80.88 118 ILE A C 1
ATOM 882 O O . ILE A 1 118 ? -8.048 -5.358 -11.932 1.00 80.88 118 ILE A O 1
ATOM 886 N N . ALA A 1 119 ? -10.150 -4.563 -11.861 1.00 70.00 119 ALA A N 1
ATOM 887 C CA . ALA A 1 119 ? -10.650 -5.516 -12.844 1.00 70.00 119 ALA A CA 1
ATOM 888 C C . ALA A 1 119 ? -9.833 -5.396 -14.152 1.00 70.00 119 ALA A C 1
ATOM 890 O O . ALA A 1 119 ? -9.520 -4.274 -14.571 1.00 70.00 119 ALA A O 1
ATOM 891 N N . PRO A 1 120 ? -9.509 -6.513 -14.830 1.00 57.81 120 PRO A N 1
ATOM 892 C CA . PRO A 1 120 ? -8.553 -6.552 -15.946 1.00 57.81 120 PRO A CA 1
ATOM 893 C C . PRO A 1 120 ? -8.908 -5.682 -17.173 1.00 57.81 120 PRO A C 1
ATOM 895 O O . PRO A 1 120 ? -8.103 -5.574 -18.093 1.00 57.81 120 PRO A O 1
ATOM 898 N N . GLY A 1 121 ? -10.066 -5.010 -17.191 1.00 52.62 121 GLY A N 1
ATOM 899 C CA . GLY A 1 121 ? -10.463 -4.038 -18.219 1.00 52.62 121 GLY A CA 1
ATOM 900 C C . GLY A 1 121 ? -10.141 -2.564 -17.918 1.00 52.62 121 GLY A C 1
ATOM 901 O O . GLY A 1 121 ? -10.372 -1.721 -18.777 1.00 52.62 121 GLY A O 1
ATOM 902 N N . LYS A 1 122 ? -9.628 -2.223 -16.726 1.00 49.28 122 LYS A N 1
ATOM 903 C CA . LYS A 1 122 ? -9.331 -0.829 -16.314 1.00 49.28 122 LYS A CA 1
ATOM 904 C C . LYS A 1 122 ? -7.833 -0.520 -16.181 1.00 49.28 122 LYS A C 1
ATOM 906 O O . LYS A 1 122 ? -7.470 0.640 -16.055 1.00 49.28 122 LYS A O 1
ATOM 911 N N . ALA A 1 123 ? -6.970 -1.538 -16.223 1.00 52.12 123 ALA A N 1
ATOM 912 C CA . ALA A 1 123 ? -5.517 -1.393 -16.068 1.00 52.12 123 ALA A CA 1
ATOM 913 C C . ALA A 1 123 ? -4.747 -1.240 -17.401 1.00 52.12 123 ALA A C 1
ATOM 915 O O . ALA A 1 123 ? -3.539 -1.039 -17.384 1.00 52.12 123 ALA A O 1
ATOM 916 N N . LYS A 1 124 ? -5.421 -1.364 -18.557 1.00 43.59 124 LYS A N 1
ATOM 917 C CA . LYS A 1 124 ? -4.792 -1.419 -19.897 1.00 43.59 124 LYS A CA 1
ATOM 918 C C . LYS A 1 124 ? -4.841 -0.126 -20.724 1.00 43.59 124 LYS A C 1
ATOM 920 O O . LYS A 1 124 ? -4.453 -0.142 -21.888 1.00 43.59 124 LYS A O 1
ATOM 925 N N . VAL A 1 125 ? -5.292 0.981 -20.151 1.00 46.84 125 VAL A N 1
ATOM 926 C CA . VAL A 1 125 ? -5.175 2.312 -20.765 1.00 46.84 125 VAL A CA 1
ATOM 927 C C . VAL A 1 125 ? -4.155 3.025 -19.887 1.00 46.84 125 VAL A C 1
ATOM 929 O O . VAL A 1 125 ? -4.498 3.409 -18.785 1.00 46.84 125 VAL A O 1
ATOM 932 N N . GLU A 1 126 ? -2.853 2.844 -20.085 1.00 48.16 126 GLU A N 1
ATOM 933 C CA . GLU A 1 126 ? -1.985 3.846 -20.720 1.00 48.16 126 GLU A CA 1
ATOM 934 C C . GLU A 1 126 ? -0.580 3.236 -20.917 1.00 48.16 126 GLU A C 1
ATOM 936 O O . GLU A 1 126 ? 0.425 3.684 -20.376 1.00 48.16 126 GLU A O 1
ATOM 941 N N . GLY A 1 127 ? -0.509 2.146 -21.676 1.00 37.69 127 GLY A N 1
ATOM 942 C CA . GLY A 1 127 ? 0.750 1.522 -22.083 1.00 37.69 127 GLY A CA 1
ATOM 943 C C . GLY A 1 127 ? 0.661 1.130 -23.546 1.00 37.69 127 GLY A C 1
ATOM 944 O O . GLY A 1 127 ? 0.469 -0.038 -23.875 1.00 37.69 127 GLY A O 1
ATOM 945 N N . GLY A 1 128 ? 0.691 2.127 -24.430 1.00 36.84 128 GLY A N 1
ATOM 946 C CA . GLY A 1 128 ? 0.644 1.907 -25.867 1.00 36.84 128 GLY A CA 1
ATOM 947 C C . GLY A 1 128 ? 1.833 1.081 -26.356 1.00 36.84 128 GLY A C 1
ATOM 948 O O . GLY A 1 128 ? 2.976 1.510 -26.250 1.00 36.84 128 GLY A O 1
ATOM 949 N N . SER A 1 129 ? 1.517 -0.079 -26.932 1.00 39.22 129 SER A N 1
ATOM 950 C CA . SER A 1 129 ? 1.995 -0.587 -28.228 1.00 39.22 129 SER A CA 1
ATOM 951 C C . SER A 1 129 ? 2.320 -2.080 -28.160 1.00 39.22 129 SER A C 1
ATOM 953 O O . SER A 1 129 ? 3.400 -2.495 -27.754 1.00 39.22 129 SER A O 1
ATOM 955 N N . SER A 1 130 ? 1.375 -2.905 -28.607 1.00 38.59 130 SER A N 1
ATOM 956 C CA . SER A 1 130 ? 1.703 -4.207 -29.190 1.00 38.59 130 SER A CA 1
ATOM 957 C C . SER A 1 130 ? 1.011 -4.311 -30.543 1.00 38.59 130 SER A C 1
ATOM 959 O O . SER A 1 130 ? -0.175 -4.601 -30.661 1.00 38.59 130 SER A O 1
ATOM 961 N N . THR A 1 131 ? 1.798 -4.012 -31.572 1.00 41.16 131 THR A N 1
ATOM 962 C CA . THR A 1 131 ? 1.676 -4.565 -32.919 1.00 41.16 131 THR A CA 1
ATOM 963 C C . THR A 1 131 ? 1.422 -6.073 -32.847 1.00 41.16 131 THR A C 1
ATOM 965 O O . THR A 1 131 ? 2.206 -6.787 -32.223 1.00 41.16 131 THR A O 1
ATOM 968 N N . GLY A 1 132 ? 0.388 -6.578 -33.530 1.00 34.38 132 GLY A N 1
ATOM 969 C CA . GLY A 1 132 ? 0.284 -8.016 -33.794 1.00 34.38 132 GLY A CA 1
ATOM 970 C C . GLY A 1 132 ? -1.096 -8.564 -34.163 1.00 34.38 132 GLY A C 1
ATOM 971 O O . GLY A 1 132 ? -1.833 -8.979 -33.279 1.00 34.38 132 GLY A O 1
ATOM 972 N N . LYS A 1 133 ? -1.310 -8.699 -35.482 1.00 36.78 133 LYS A N 1
ATOM 973 C CA . LYS A 1 133 ? -2.135 -9.693 -36.206 1.00 36.78 133 LYS A CA 1
ATOM 974 C C . LYS A 1 133 ? -3.668 -9.675 -36.056 1.00 36.78 133 LYS A C 1
ATOM 976 O O . LYS A 1 133 ? -4.216 -10.138 -35.063 1.00 36.78 133 LYS A O 1
ATOM 981 N N . ASN A 1 134 ? -4.337 -9.331 -37.161 1.00 36.91 134 ASN A N 1
ATOM 982 C CA . ASN A 1 134 ? -4.874 -10.344 -38.084 1.00 36.91 134 ASN A CA 1
ATOM 983 C C . ASN A 1 134 ? -4.707 -9.888 -39.535 1.00 36.91 134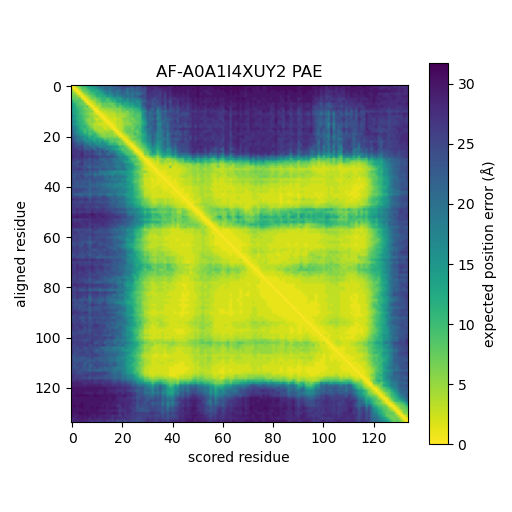 ASN A C 1
ATOM 985 O O . ASN A 1 134 ? -4.879 -8.674 -39.773 1.00 36.91 134 ASN A O 1
#

Organism: NCBI:txid35799

Mean predicted aligned error: 13.54 Å

Radius of gyration: 24.34 Å; Cα contacts (8 Å, |Δi|>4): 130; chains: 1; bounding box: 71×26×65 Å

Secondary structure (DSSP, 8-state):
----SSHHHHHHHHHHHHHHHHH--------SSSSTT-TT--EEESPBTTPPPPTT--HHHHHHHHHSPPB-TTS-HHHHHHHHHHHHHHHHHTT-EEEE-SS--SSS--SEEEE----TTTS-SS--------

Solvent-accessible surface area (backbone atoms only — not comparable to full-atom values): 8447 Å² total; per-residue (Å²): 140,81,88,73,84,62,67,78,61,50,58,61,50,53,50,52,55,52,57,58,66,67,69,67,68,74,78,68,82,72,80,71,54,95,30,91,86,38,76,46,60,61,37,60,43,45,40,48,71,83,61,76,88,61,86,87,62,48,69,49,54,53,52,34,60,74,75,34,66,63,37,57,96,82,48,54,68,68,60,44,51,54,23,30,53,50,32,53,52,47,26,46,75,60,61,19,47,80,45,76,42,88,78,58,41,94,91,49,65,46,52,33,27,34,33,50,72,68,63,87,88,71,70,71,80,85,71,92,81,80,89,80,87,133

Sequence (134 aa):
MTSTGILPLIAPLILAIMLTAFAAVAQAECSGCLCPGNPCKLCPLPPAKNASPVPEEPDTCLKIRQRVPLVSANTDPDEHYASLDKSIMECVRNGGDVVMNSRRNKEFPSKHYCKPYIAPGKAKVEGGSSTGKN

pLDDT: mean 77.62, std 19.07, range [34.38, 96.88]